Protein AF-A0A5K0XBA5-F1 (afdb_monomer_lite)

pLDDT: mean 86.39, std 8.62, range [45.5, 93.19]

InterPro domains:
  IPR012340 Nucleic acid-binding, OB-fold [G3DSA:2.40.50.140] (1-51)
  IPR029146 CST complex subunit Ten1, animal a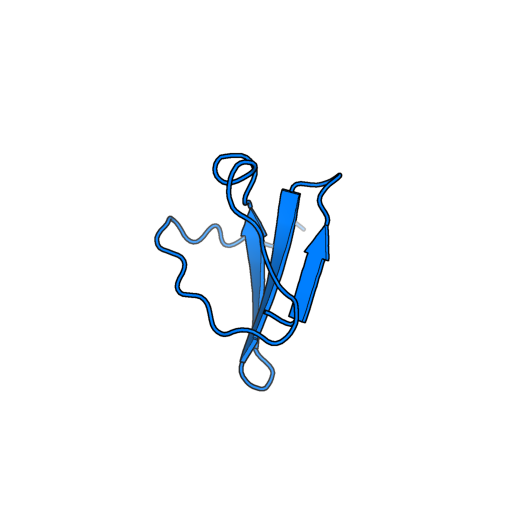nd plant type [PF15490] (1-49)
  IPR029146 CST complex subunit Ten1, animal and plant type [PTHR33905] (1-49)

Secondary structure (DSSP, 8-state):
--EEETTTTEEEEEETTEEEEEE-TT-TTS---TT------S---------

Structure (mmCIF, N/CA/C/O backbone):
data_AF-A0A5K0XBA5-F1
#
_entry.id   AF-A0A5K0XBA5-F1
#
loop_
_atom_site.group_PDB
_atom_site.id
_atom_site.type_symbol
_atom_site.label_atom_id
_atom_site.label_alt_id
_atom_site.label_comp_id
_atom_site.label_asym_id
_atom_site.label_entity_id
_atom_site.label_seq_id
_atom_site.pdbx_PDB_ins_code
_atom_site.Cartn_x
_atom_site.Cartn_y
_atom_site.Cartn_z
_atom_site.occupancy
_atom_site.B_iso_or_equiv
_atom_site.auth_seq_id
_atom_site.auth_comp_id
_atom_site.auth_asym_id
_atom_site.auth_atom_id
_atom_site.pdbx_PDB_model_num
ATOM 1 N N . LEU A 1 1 ? -6.561 -2.709 3.556 1.00 91.06 1 LEU A N 1
ATOM 2 C CA . LEU A 1 1 ? -6.429 -1.538 2.657 1.00 91.06 1 LEU A CA 1
ATOM 3 C C . LEU A 1 1 ? -6.846 -0.280 3.403 1.00 91.06 1 LEU A C 1
ATOM 5 O O . LEU A 1 1 ? -7.957 -0.247 3.929 1.00 91.06 1 LEU A O 1
ATOM 9 N N . LYS A 1 2 ? -5.960 0.713 3.485 1.00 92.31 2 LYS 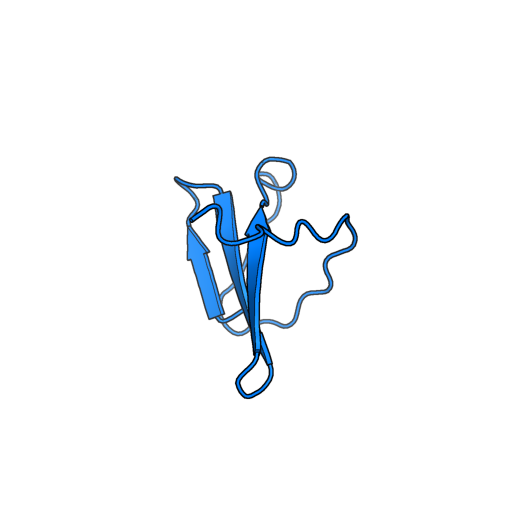A N 1
ATOM 10 C CA . LYS A 1 2 ? -6.212 1.969 4.196 1.00 92.31 2 LYS A CA 1
ATOM 11 C C . LYS A 1 2 ? -6.816 3.025 3.275 1.00 92.31 2 LYS A C 1
ATOM 13 O O . LYS A 1 2 ? -7.826 3.613 3.638 1.00 92.31 2 LYS A O 1
ATOM 18 N N . GLU A 1 3 ? -6.234 3.213 2.095 1.00 92.31 3 GLU A N 1
ATOM 19 C CA . GLU A 1 3 ? -6.657 4.217 1.112 1.00 92.31 3 GLU A CA 1
ATOM 20 C C . GLU A 1 3 ? -6.527 3.663 -0.307 1.00 92.31 3 GLU A C 1
ATOM 22 O O . GLU A 1 3 ? -5.715 2.774 -0.564 1.00 92.31 3 GLU A O 1
ATOM 27 N N . TYR A 1 4 ? -7.337 4.187 -1.223 1.00 90.25 4 TYR A N 1
ATOM 28 C CA . TYR A 1 4 ? -7.267 3.881 -2.646 1.00 90.25 4 TYR A CA 1
ATOM 29 C C . TYR A 1 4 ? -7.700 5.102 -3.455 1.00 90.25 4 TYR A C 1
ATOM 31 O O . TYR A 1 4 ? -8.736 5.700 -3.163 1.00 90.25 4 TYR A O 1
ATOM 39 N N . SER A 1 5 ? -6.908 5.456 -4.465 1.00 89.00 5 SER A N 1
ATOM 40 C CA . SER A 1 5 ? -7.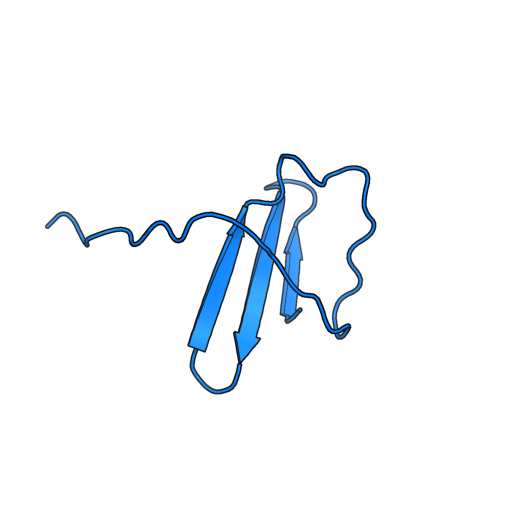217 6.516 -5.420 1.00 89.00 5 SER A CA 1
ATOM 41 C C . SER A 1 5 ? -7.424 5.918 -6.805 1.00 89.00 5 SER A C 1
ATOM 43 O O . SER A 1 5 ? -6.511 5.323 -7.376 1.00 89.00 5 SER A O 1
ATOM 45 N N . VAL A 1 6 ? -8.621 6.111 -7.362 1.00 84.94 6 VAL A N 1
ATOM 46 C CA . VAL A 1 6 ? -8.942 5.707 -8.741 1.00 84.94 6 VAL A CA 1
ATOM 47 C C . VAL A 1 6 ? -8.138 6.533 -9.749 1.00 84.94 6 VAL A C 1
ATOM 49 O O . VAL A 1 6 ? -7.688 5.998 -10.758 1.00 84.94 6 VAL A O 1
ATOM 52 N N . GLU A 1 7 ? -7.926 7.821 -9.460 1.00 87.50 7 GLU A N 1
ATOM 53 C CA . GLU A 1 7 ? -7.238 8.759 -10.354 1.00 87.50 7 GLU A CA 1
ATOM 54 C C . GLU A 1 7 ? -5.765 8.385 -10.544 1.00 87.50 7 GLU A C 1
ATOM 56 O O . GLU A 1 7 ? -5.301 8.244 -11.674 1.00 87.50 7 GLU A O 1
ATOM 61 N N . SER A 1 8 ? -5.038 8.163 -9.445 1.00 89.12 8 SER A N 1
ATOM 62 C CA . SER A 1 8 ? -3.620 7.787 -9.499 1.00 89.12 8 SER A CA 1
ATOM 63 C C . SER A 1 8 ? -3.393 6.278 -9.598 1.00 89.12 8 SER A C 1
ATOM 65 O O . SER A 1 8 ? -2.263 5.854 -9.803 1.00 89.12 8 SER A O 1
ATOM 67 N N . ALA A 1 9 ? -4.444 5.465 -9.453 1.00 90.06 9 ALA A N 1
ATOM 68 C CA . ALA A 1 9 ? -4.367 4.010 -9.319 1.00 90.06 9 ALA A CA 1
ATOM 69 C C . ALA A 1 9 ? -3.412 3.544 -8.202 1.00 90.06 9 ALA A C 1
ATOM 71 O O . ALA A 1 9 ? -2.829 2.465 -8.289 1.00 90.06 9 ALA A O 1
ATOM 72 N N . ILE A 1 10 ? -3.268 4.330 -7.132 1.00 91.50 10 ILE A N 1
ATOM 73 C CA . ILE A 1 10 ? -2.443 3.968 -5.976 1.00 91.50 10 ILE A CA 1
ATOM 74 C C . ILE A 1 10 ? -3.326 3.470 -4.836 1.00 91.50 10 ILE A C 1
ATOM 76 O O . ILE A 1 10 ? -4.262 4.149 -4.402 1.00 91.50 10 ILE A O 1
ATOM 80 N N . ALA A 1 11 ? -2.985 2.293 -4.322 1.00 91.81 11 ALA A N 1
ATOM 81 C CA . ALA A 1 11 ? -3.526 1.727 -3.096 1.00 91.81 11 ALA A CA 1
ATOM 82 C C . ALA A 1 11 ? -2.503 1.866 -1.961 1.00 91.81 11 ALA A C 1
ATOM 84 O O . ALA A 1 11 ? -1.310 1.644 -2.158 1.00 91.81 11 ALA A O 1
ATOM 85 N N . VAL A 1 12 ? -2.964 2.196 -0.757 1.00 93.19 12 VAL A N 1
ATOM 86 C CA . VAL A 1 12 ? -2.125 2.244 0.446 1.00 93.19 12 VAL A CA 1
ATOM 87 C C . VAL A 1 12 ? -2.555 1.143 1.400 1.00 93.19 12 VAL A C 1
ATOM 89 O O . VAL A 1 12 ? -3.715 1.065 1.826 1.00 93.19 12 VAL A O 1
ATOM 92 N N . ILE A 1 13 ? -1.606 0.291 1.763 1.00 91.31 13 ILE A N 1
ATOM 93 C CA . ILE A 1 13 ? -1.786 -0.790 2.729 1.00 91.31 13 ILE A CA 1
ATOM 94 C C . ILE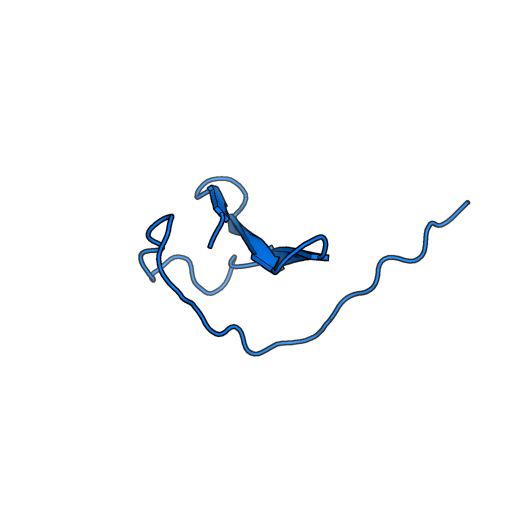 A 1 13 ? -0.990 -0.438 3.975 1.00 91.31 13 ILE A C 1
ATOM 96 O O . ILE A 1 13 ? 0.142 0.027 3.883 1.00 91.31 13 ILE A O 1
ATOM 100 N N . VAL A 1 14 ? -1.601 -0.663 5.133 1.00 91.69 14 VAL A N 1
ATOM 101 C CA . VAL A 1 14 ? -0.988 -0.409 6.434 1.00 91.69 14 VAL A CA 1
ATOM 102 C C . VAL A 1 14 ? -1.046 -1.694 7.242 1.00 91.69 14 VAL A C 1
ATOM 104 O O . VAL A 1 14 ? -2.112 -2.311 7.319 1.00 91.69 14 VAL A O 1
ATOM 107 N N . ASP A 1 15 ? 0.087 -2.064 7.829 1.00 87.12 15 ASP A N 1
ATOM 108 C CA . ASP A 1 15 ? 0.207 -3.132 8.821 1.00 87.12 15 ASP A CA 1
ATOM 109 C C . ASP A 1 15 ? 1.102 -2.644 9.971 1.00 87.12 15 ASP A C 1
ATOM 111 O O . ASP A 1 15 ? 2.303 -2.424 9.809 1.00 87.12 15 ASP A O 1
ATOM 115 N N . GLY A 1 16 ? 0.496 -2.373 11.129 1.00 87.62 16 GLY A N 1
ATOM 116 C CA . GLY A 1 16 ? 1.175 -1.700 12.238 1.00 87.62 16 GLY A CA 1
ATOM 117 C C . GLY A 1 16 ? 1.709 -0.317 11.840 1.00 87.62 16 GLY A C 1
ATOM 118 O O . GLY A 1 16 ? 0.937 0.569 11.477 1.00 87.62 16 GLY A O 1
ATOM 119 N N . SER A 1 17 ? 3.028 -0.123 11.938 1.00 89.31 17 SER A N 1
ATOM 120 C CA . SER A 1 17 ? 3.727 1.097 11.498 1.00 89.31 17 SER A CA 1
ATOM 121 C C . SER A 1 17 ? 4.234 1.029 10.054 1.00 89.31 17 SER A C 1
ATOM 123 O O . SER A 1 17 ? 4.747 2.029 9.547 1.00 89.31 17 SER A O 1
ATOM 125 N N . ALA A 1 18 ? 4.116 -0.124 9.391 1.00 87.44 18 ALA A N 1
ATOM 126 C CA . ALA A 1 18 ? 4.533 -0.292 8.009 1.00 87.44 18 ALA A CA 1
ATOM 127 C C . ALA A 1 18 ? 3.445 0.228 7.066 1.00 87.44 18 ALA A C 1
ATOM 129 O O . ALA A 1 18 ? 2.260 -0.066 7.230 1.00 87.44 18 ALA A O 1
ATOM 130 N N . ASN A 1 19 ? 3.867 0.989 6.058 1.00 90.06 19 ASN A N 1
ATOM 131 C CA . ASN A 1 19 ? 2.996 1.536 5.027 1.00 90.06 19 ASN A CA 1
ATOM 132 C C . ASN A 1 19 ? 3.584 1.148 3.674 1.00 90.06 19 ASN A C 1
ATOM 134 O O . ASN A 1 19 ? 4.750 1.439 3.410 1.00 90.06 19 ASN A O 1
ATOM 138 N N . LEU A 1 20 ? 2.784 0.512 2.824 1.00 91.00 20 LEU A N 1
ATOM 139 C CA . LEU A 1 20 ? 3.180 0.139 1.472 1.00 91.00 20 LEU A CA 1
ATOM 140 C C . LEU A 1 20 ? 2.237 0.803 0.471 1.00 91.00 20 LEU A C 1
ATOM 142 O O . LEU A 1 20 ? 1.017 0.628 0.545 1.00 91.00 20 LEU A O 1
ATOM 146 N N . LYS A 1 21 ? 2.816 1.555 -0.467 1.00 92.06 21 LYS A N 1
ATOM 147 C CA . LYS A 1 21 ? 2.111 2.029 -1.658 1.00 92.06 21 LYS A CA 1
ATOM 148 C C . LYS A 1 21 ? 2.181 0.939 -2.714 1.00 92.06 21 LYS A C 1
ATOM 150 O O . LYS A 1 21 ? 3.253 0.406 -2.981 1.00 92.06 21 LYS A O 1
ATOM 155 N N . VAL A 1 22 ? 1.040 0.619 -3.298 1.00 91.44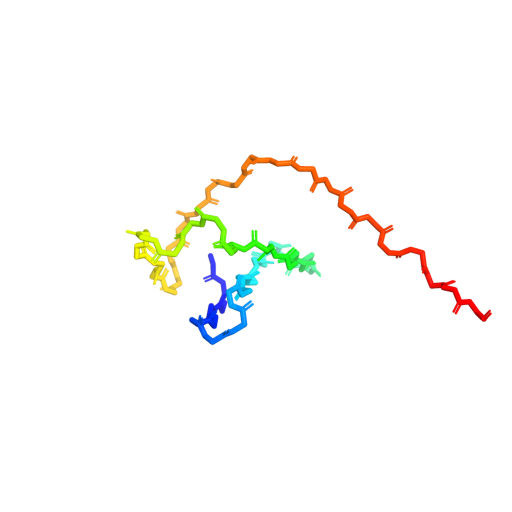 22 VAL A N 1
ATOM 156 C CA . VAL A 1 22 ? 0.924 -0.375 -4.358 1.00 91.44 22 VAL A CA 1
ATOM 157 C C . VAL A 1 22 ? 0.368 0.310 -5.591 1.00 91.44 22 VAL A C 1
ATOM 159 O O . VAL A 1 22 ? -0.705 0.916 -5.538 1.00 91.44 22 VAL A O 1
ATOM 162 N N . ASP A 1 23 ? 1.106 0.208 -6.691 1.00 91.19 23 ASP A N 1
ATOM 163 C CA . ASP A 1 23 ? 0.617 0.593 -8.006 1.00 91.19 23 ASP A CA 1
ATOM 164 C C . ASP A 1 23 ? -0.385 -0.458 -8.500 1.00 91.19 23 ASP A C 1
ATOM 166 O O . ASP A 1 23 ? -0.085 -1.648 -8.618 1.00 91.19 23 ASP A O 1
ATOM 170 N N . THR A 1 24 ? -1.611 -0.011 -8.748 1.00 90.25 24 THR A N 1
ATOM 171 C CA . THR A 1 24 ? -2.731 -0.834 -9.208 1.00 90.25 24 THR A CA 1
ATOM 172 C C . THR A 1 24 ? -3.190 -0.435 -10.611 1.00 90.25 24 THR A C 1
ATOM 174 O O . THR A 1 24 ? -4.311 -0.763 -11.003 1.00 90.25 24 THR A O 1
ATOM 177 N N . GLN A 1 25 ? -2.348 0.236 -11.409 1.00 90.62 25 GLN A N 1
ATOM 178 C CA . GLN A 1 25 ? -2.694 0.689 -12.765 1.00 90.62 25 GLN A CA 1
ATOM 179 C C . GLN A 1 25 ? -3.208 -0.434 -13.682 1.00 90.62 25 GLN A C 1
ATOM 181 O O . GLN A 1 25 ? -4.039 -0.187 -14.557 1.00 90.62 25 GLN A O 1
ATOM 186 N N . HIS A 1 26 ? -2.751 -1.669 -13.456 1.00 88.12 26 HIS A N 1
ATOM 187 C CA . HIS A 1 26 ? -3.165 -2.865 -14.197 1.00 88.12 26 HIS A CA 1
ATOM 188 C C . HIS A 1 26 ? -4.377 -3.589 -13.585 1.00 88.12 26 HIS A C 1
ATOM 190 O O . HIS A 1 26 ? -4.852 -4.566 -14.153 1.00 88.12 26 HIS A O 1
ATOM 196 N N . LEU A 1 27 ? -4.885 -3.123 -12.442 1.00 86.25 27 LEU A N 1
ATOM 197 C CA . LEU A 1 27 ? -5.993 -3.726 -11.690 1.00 86.25 27 LEU A CA 1
ATOM 198 C C . LEU A 1 27 ? -7.232 -2.814 -11.646 1.00 86.25 27 LEU A C 1
ATOM 200 O O . LEU A 1 27 ? -8.084 -2.977 -10.776 1.00 86.25 27 LEU A O 1
ATOM 204 N N . ARG A 1 28 ? -7.349 -1.852 -12.572 1.00 79.69 28 ARG A N 1
ATOM 205 C CA . ARG A 1 28 ? -8.439 -0.854 -12.598 1.00 79.69 28 ARG A CA 1
ATOM 206 C C . ARG A 1 28 ? -9.839 -1.450 -12.769 1.00 79.69 28 ARG A C 1
ATOM 208 O O . ARG A 1 28 ? -10.806 -0.824 -12.352 1.00 79.69 28 ARG A O 1
ATOM 215 N N . ASP A 1 29 ? -9.943 -2.656 -13.321 1.00 83.19 29 ASP A N 1
ATOM 216 C CA . ASP A 1 29 ? -11.220 -3.364 -13.479 1.00 83.19 29 ASP A CA 1
ATOM 217 C C . ASP A 1 29 ? -11.677 -4.074 -12.187 1.00 83.19 29 ASP A C 1
ATOM 219 O O . ASP A 1 29 ? -12.737 -4.702 -12.151 1.00 83.19 29 ASP A O 1
ATOM 223 N N . ILE A 1 30 ? -10.887 -3.987 -11.110 1.00 84.00 30 ILE A N 1
ATOM 224 C CA . ILE A 1 30 ? -11.177 -4.589 -9.807 1.00 84.00 30 ILE A CA 1
ATOM 225 C C . ILE A 1 30 ? -11.625 -3.499 -8.833 1.00 84.00 30 ILE A C 1
ATOM 227 O O . ILE A 1 30 ? -10.979 -2.467 -8.668 1.00 84.00 30 ILE A O 1
ATOM 231 N N . ASN A 1 31 ? -12.728 -3.751 -8.129 1.00 85.62 31 ASN A N 1
ATOM 232 C CA . ASN A 1 31 ? -13.229 -2.831 -7.115 1.00 85.62 31 ASN A CA 1
ATOM 233 C C . ASN A 1 31 ? -12.473 -3.008 -5.792 1.00 85.62 31 ASN A C 1
ATOM 235 O O . ASN A 1 31 ? -12.565 -4.050 -5.134 1.00 85.62 31 ASN A O 1
ATOM 239 N N . PHE A 1 32 ? -11.778 -1.956 -5.365 1.00 88.25 32 PHE A N 1
ATOM 240 C CA . PHE A 1 32 ? -11.148 -1.886 -4.052 1.00 88.25 32 PHE A CA 1
ATOM 241 C C . PHE A 1 32 ? -12.087 -1.243 -3.030 1.00 88.25 32 PHE A C 1
ATOM 243 O O . PHE A 1 32 ? -12.643 -0.171 -3.252 1.00 88.25 32 PHE A O 1
ATOM 250 N N . THR A 1 33 ? -12.250 -1.896 -1.882 1.00 90.88 33 THR A N 1
ATOM 251 C CA . THR A 1 33 ? -13.075 -1.431 -0.766 1.00 90.88 33 THR A CA 1
ATOM 252 C C . THR A 1 33 ? -12.182 -1.146 0.433 1.00 90.88 33 THR A C 1
ATOM 254 O O . THR A 1 33 ? -11.498 -2.031 0.956 1.00 90.88 33 THR A O 1
ATOM 257 N N . VAL A 1 34 ? -12.185 0.106 0.888 1.00 91.00 34 VAL A N 1
ATOM 258 C CA . VAL A 1 34 ? -11.437 0.535 2.076 1.00 91.00 34 VAL A CA 1
ATOM 259 C C . VAL A 1 34 ? -11.866 -0.283 3.301 1.00 91.00 34 VAL A C 1
ATOM 261 O O . VAL A 1 34 ? -13.043 -0.586 3.479 1.00 91.00 34 VAL A O 1
ATOM 264 N N . GLY A 1 35 ? -10.901 -0.676 4.135 1.00 91.06 35 GLY A N 1
ATOM 265 C CA . GLY A 1 35 ? -11.136 -1.509 5.320 1.00 91.06 35 GLY A CA 1
ATOM 266 C C . GLY A 1 35 ? -11.166 -3.018 5.056 1.00 91.06 35 GLY A C 1
ATOM 267 O O . GLY A 1 35 ? -11.100 -3.791 6.006 1.00 91.06 35 GLY A O 1
ATOM 268 N N . SER A 1 36 ? -11.184 -3.455 3.793 1.00 90.81 36 SER A N 1
ATOM 269 C CA . SER A 1 36 ? -11.068 -4.879 3.453 1.00 90.81 36 SER A CA 1
ATOM 270 C C . SER A 1 36 ? -9.606 -5.351 3.424 1.00 90.81 36 SER A C 1
ATOM 272 O O . SER A 1 36 ? -8.666 -4.553 3.278 1.00 90.81 36 SER A O 1
ATOM 274 N N . ILE A 1 37 ? -9.415 -6.663 3.580 1.00 90.00 37 ILE A N 1
ATOM 275 C CA . ILE A 1 37 ? -8.112 -7.337 3.500 1.00 90.00 37 ILE A CA 1
ATOM 276 C C . ILE A 1 37 ? -7.841 -7.717 2.042 1.00 90.00 37 ILE A C 1
ATOM 278 O O . ILE A 1 37 ? -8.715 -8.258 1.372 1.00 90.00 37 ILE A O 1
ATOM 282 N N . TYR A 1 38 ? -6.625 -7.444 1.567 1.00 87.94 38 TYR A N 1
ATOM 283 C CA . TYR A 1 38 ? -6.177 -7.757 0.211 1.00 87.94 38 TYR A CA 1
ATOM 284 C C . TYR A 1 38 ? -4.769 -8.342 0.248 1.00 87.94 38 TYR A C 1
ATOM 286 O O . TYR A 1 38 ? -3.949 -7.924 1.065 1.00 87.94 38 TYR A O 1
ATOM 294 N N . GLN A 1 39 ? -4.494 -9.262 -0.673 1.00 87.94 39 GLN A N 1
ATOM 295 C CA . GLN A 1 39 ? -3.158 -9.774 -0.946 1.00 87.94 39 GLN A CA 1
ATOM 296 C C . GLN A 1 39 ? -2.732 -9.288 -2.332 1.00 87.94 39 GLN A C 1
ATOM 298 O O . GLN A 1 39 ? -3.417 -9.551 -3.317 1.00 87.94 39 GLN A O 1
ATOM 303 N N . PHE A 1 40 ? -1.605 -8.587 -2.396 1.00 86.06 40 PHE A N 1
ATOM 304 C CA . PHE A 1 40 ? -0.995 -8.155 -3.649 1.00 86.06 40 PHE A CA 1
ATOM 305 C C . PHE A 1 40 ? 0.232 -9.025 -3.919 1.00 86.06 40 PHE A C 1
ATOM 307 O O . PHE A 1 40 ? 0.994 -9.325 -3.001 1.00 86.06 40 PHE A O 1
ATOM 314 N N . ILE A 1 41 ? 0.399 -9.453 -5.168 1.00 88.31 41 ILE A N 1
ATOM 315 C CA . ILE A 1 41 ? 1.552 -10.228 -5.632 1.00 88.31 41 ILE A CA 1
ATOM 316 C C . ILE A 1 41 ? 2.203 -9.406 -6.735 1.00 88.31 41 ILE A C 1
ATOM 318 O O . ILE A 1 41 ? 1.540 -9.052 -7.708 1.00 88.31 41 ILE A O 1
ATOM 322 N N . GLY A 1 42 ? 3.481 -9.089 -6.572 1.00 86.12 42 GLY A N 1
ATOM 323 C CA . GLY A 1 42 ? 4.211 -8.246 -7.506 1.00 86.12 42 GLY A CA 1
ATOM 324 C C . GLY A 1 42 ? 5.643 -8.020 -7.054 1.00 86.12 42 GLY A C 1
ATOM 325 O O . GLY A 1 42 ? 6.151 -8.723 -6.178 1.00 86.12 42 GLY A O 1
ATOM 326 N N . GLU A 1 43 ? 6.279 -7.029 -7.661 1.00 88.81 43 GLU A N 1
ATOM 327 C CA . GLU A 1 43 ? 7.656 -6.647 -7.374 1.00 88.81 43 GLU A CA 1
ATOM 328 C C . GLU A 1 43 ? 7.689 -5.509 -6.352 1.00 88.81 43 GLU A C 1
ATOM 330 O O . GLU A 1 43 ? 6.883 -4.578 -6.402 1.00 88.81 43 GLU A O 1
ATOM 335 N N . LEU A 1 44 ? 8.624 -5.591 -5.403 1.00 88.88 44 LEU A N 1
ATOM 336 C CA . LEU A 1 44 ? 8.860 -4.528 -4.436 1.00 88.88 44 LEU A CA 1
ATOM 337 C C . LEU A 1 44 ? 9.889 -3.560 -5.016 1.00 88.88 44 LEU A C 1
ATOM 339 O O . LEU A 1 44 ? 11.081 -3.865 -5.048 1.00 88.88 44 LEU A O 1
ATOM 343 N N . LEU A 1 45 ? 9.425 -2.387 -5.440 1.00 85.88 45 LEU A N 1
ATOM 344 C CA . LEU A 1 45 ? 10.309 -1.272 -5.746 1.00 85.88 45 LEU A CA 1
ATOM 345 C C . LEU A 1 45 ? 10.645 -0.545 -4.444 1.00 85.88 45 LEU A C 1
ATOM 347 O O . LEU A 1 45 ? 9.773 0.042 -3.804 1.00 85.88 45 LEU A O 1
ATOM 351 N N . ILE A 1 46 ? 11.911 -0.607 -4.046 1.00 84.12 46 ILE A N 1
ATOM 352 C CA . ILE A 1 46 ? 12.445 0.216 -2.965 1.00 84.12 46 ILE A CA 1
ATOM 353 C C . ILE A 1 46 ? 13.064 1.430 -3.645 1.00 84.12 46 ILE A C 1
ATOM 355 O O . ILE A 1 46 ? 14.111 1.308 -4.280 1.00 84.12 46 ILE A O 1
ATOM 359 N N . GLU A 1 47 ? 12.399 2.580 -3.558 1.00 76.75 47 GLU A N 1
ATOM 360 C CA . GLU A 1 47 ? 13.041 3.839 -3.923 1.00 76.75 47 GLU A CA 1
ATOM 361 C C . GLU A 1 47 ? 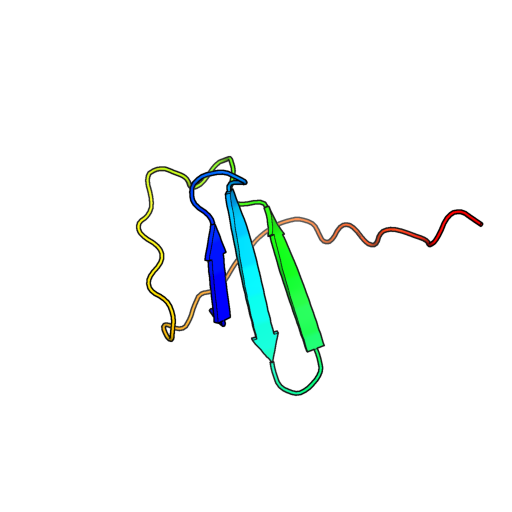14.164 4.088 -2.914 1.00 76.75 47 GLU A C 1
ATOM 363 O O . GLU A 1 47 ? 13.931 4.235 -1.713 1.00 76.75 47 GLU A O 1
ATOM 368 N N . SER A 1 48 ? 15.401 4.056 -3.401 1.00 71.81 48 SER A N 1
ATOM 369 C CA . SER A 1 48 ? 16.522 4.644 -2.681 1.00 71.81 48 SER A CA 1
ATOM 370 C C . SER A 1 48 ? 16.287 6.152 -2.659 1.00 71.81 48 SER A C 1
ATOM 372 O O . SER A 1 48 ? 15.988 6.717 -3.708 1.00 71.81 48 SER A O 1
ATOM 374 N N . ASP A 1 49 ? 16.422 6.799 -1.500 1.00 65.62 49 ASP A N 1
ATOM 375 C CA . ASP A 1 49 ? 16.554 8.260 -1.446 1.00 65.62 49 ASP A CA 1
ATOM 376 C C . ASP A 1 49 ? 17.805 8.625 -2.265 1.00 65.62 49 ASP A C 1
ATOM 378 O O . ASP A 1 49 ? 18.937 8.475 -1.793 1.00 65.62 49 ASP A O 1
ATOM 382 N N . ASP A 1 50 ? 17.616 9.025 -3.523 1.00 59.22 50 ASP A N 1
ATOM 383 C CA . ASP A 1 50 ? 18.655 9.700 -4.294 1.00 59.22 50 ASP A CA 1
ATOM 384 C C . ASP A 1 50 ? 18.833 11.081 -3.648 1.00 59.22 50 ASP A C 1
ATOM 386 O O . ASP A 1 50 ? 18.001 11.975 -3.813 1.00 59.22 50 ASP A O 1
ATOM 390 N N . ASN A 1 51 ? 19.891 11.204 -2.839 1.00 45.50 51 ASN A N 1
ATOM 391 C CA . ASN A 1 51 ? 20.384 12.475 -2.291 1.00 45.50 51 ASN A CA 1
ATOM 392 C C . ASN A 1 51 ? 20.792 13.447 -3.403 1.00 45.50 51 ASN A C 1
ATOM 394 O O . ASN A 1 51 ? 21.573 13.030 -4.290 1.00 45.50 51 ASN A O 1
#

Foldseek 3Di:
DADADLVQQWDWDDDPPDIDIDRCVVVSVDDDDHPDDDDDDDDDDDDDPPD

Organism: NCBI:txid210225

Radius of gyration: 11.75 Å; chains: 1; bounding box: 34×23×26 Å

Sequence (51 aa):
LKEYSVESAIAVIVDGSANLKVDTQHLRDINFTVGSIYQFIGELLIESDDN